Protein AF-A0A2P5K5K6-F1 (afdb_monomer_lite)

Radius of gyration: 23.04 Å; chains: 1; bounding box: 37×44×54 Å

Foldseek 3Di:
DLVVVVVVCVVVVPDDDPVRSLVSVCVVCVVVVHDDDPDPDDDDPVNVVVVVVVVVVVVVVVCVVPDDDPVNVVVVCVVVVPPVDD

pLDDT: mean 88.18, std 11.15, range [37.75, 97.0]

Secondary structure (DSSP, 8-state):
-HHHHHHHHHHTT----HHHHHHHHHHHHHHTTPPP--S--S--HHHHHHHHHHHHHHHHHHHHHT---HHHHHHHHHHTT-----

Structure (mmCIF, N/CA/C/O backbone):
data_AF-A0A2P5K5K6-F1
#
_entry.id   AF-A0A2P5K5K6-F1
#
loop_
_atom_site.group_PDB
_atom_site.id
_atom_site.type_symbol
_atom_site.label_atom_id
_atom_site.label_alt_id
_atom_site.label_comp_id
_atom_site.label_asym_id
_atom_site.label_entity_id
_atom_site.label_seq_id
_atom_site.pdbx_PDB_ins_code
_atom_site.Cartn_x
_atom_site.Cartn_y
_atom_site.Cartn_z
_atom_site.occupancy
_atom_site.B_iso_or_equiv
_atom_site.auth_seq_id
_atom_site.auth_comp_id
_atom_site.auth_asym_id
_atom_site.auth_atom_id
_atom_site.pdbx_PDB_model_num
ATOM 1 N N . MET A 1 1 ? -1.260 -14.329 4.523 1.00 82.38 1 MET A N 1
ATOM 2 C CA . MET A 1 1 ? -1.540 -14.567 5.964 1.00 82.38 1 MET A CA 1
ATOM 3 C C . MET A 1 1 ? -2.618 -13.634 6.540 1.00 82.38 1 MET A C 1
ATOM 5 O O . MET A 1 1 ? -3.660 -14.141 6.931 1.00 82.38 1 MET A O 1
ATOM 9 N N . TYR A 1 2 ? -2.452 -12.298 6.587 1.00 9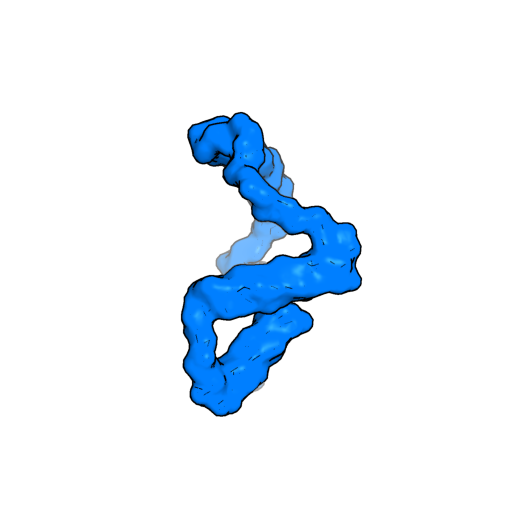1.19 2 TYR A N 1
ATOM 10 C CA . TYR A 1 2 ? -3.558 -11.391 6.990 1.00 91.19 2 TYR A CA 1
ATOM 11 C C . TYR A 1 2 ? -4.708 -11.374 5.967 1.00 91.19 2 TYR A C 1
ATOM 13 O O . TYR A 1 2 ? -5.875 -11.438 6.347 1.00 91.19 2 TYR A O 1
ATOM 21 N N . LEU A 1 3 ? -4.378 -11.339 4.670 1.00 93.69 3 LEU A N 1
ATOM 22 C CA . LEU A 1 3 ? -5.371 -11.382 3.592 1.00 93.69 3 LEU A CA 1
ATOM 23 C C . LEU A 1 3 ? -6.129 -12.713 3.572 1.00 93.69 3 LEU A C 1
ATOM 25 O O . LEU A 1 3 ? -7.349 -12.697 3.517 1.00 93.69 3 LEU A O 1
ATOM 29 N N . ASP A 1 4 ? -5.438 -13.837 3.755 1.00 93.06 4 ASP A N 1
ATOM 30 C CA . ASP A 1 4 ? -6.064 -15.164 3.851 1.00 93.06 4 ASP A CA 1
ATOM 31 C C . ASP A 1 4 ? -7.028 -15.239 5.053 1.00 93.06 4 ASP A C 1
ATOM 33 O O . ASP A 1 4 ? -8.106 -15.828 4.977 1.00 93.06 4 ASP A O 1
ATOM 37 N N . TYR A 1 5 ? -6.683 -14.595 6.178 1.00 91.88 5 TYR A N 1
ATOM 38 C CA . TYR A 1 5 ? -7.597 -14.467 7.316 1.00 91.88 5 TYR A CA 1
ATOM 39 C C . TYR A 1 5 ? -8.838 -13.640 6.960 1.00 91.88 5 TYR A C 1
ATOM 41 O O . TYR A 1 5 ? -9.950 -14.010 7.352 1.00 91.88 5 TYR A O 1
ATOM 49 N N . ALA A 1 6 ? -8.658 -12.534 6.234 1.00 93.75 6 ALA A N 1
ATOM 50 C CA . ALA A 1 6 ? -9.756 -11.684 5.791 1.00 93.75 6 ALA A CA 1
ATOM 51 C C . ALA A 1 6 ? -10.678 -12.416 4.804 1.00 93.75 6 ALA A C 1
ATOM 53 O O . ALA A 1 6 ? -11.897 -12.400 4.979 1.00 93.75 6 ALA A O 1
ATOM 54 N N . GLU A 1 7 ? -10.095 -13.132 3.845 1.00 93.56 7 GLU A N 1
ATOM 55 C CA . GLU A 1 7 ? -10.794 -13.999 2.901 1.00 93.56 7 GLU A CA 1
ATOM 56 C C . GLU A 1 7 ? -11.607 -15.067 3.639 1.00 93.56 7 GLU A C 1
ATOM 58 O O . GLU A 1 7 ? -12.803 -15.213 3.394 1.00 93.56 7 GLU A O 1
ATOM 63 N N . LEU A 1 8 ? -11.023 -15.732 4.641 1.00 95.19 8 LEU A N 1
ATOM 64 C CA . LEU A 1 8 ? -11.744 -16.710 5.454 1.00 95.19 8 LEU A CA 1
ATOM 65 C C . LEU A 1 8 ? -12.933 -16.089 6.209 1.00 95.19 8 LEU A C 1
ATOM 67 O O . LEU A 1 8 ? -13.971 -16.740 6.348 1.00 95.19 8 LEU A O 1
ATOM 71 N N . GLN A 1 9 ? -12.819 -14.858 6.725 1.00 94.00 9 GLN A N 1
ATOM 72 C CA . GLN A 1 9 ? -13.966 -14.188 7.359 1.00 94.00 9 GLN A CA 1
ATOM 73 C C . GLN A 1 9 ? -15.066 -13.873 6.336 1.00 94.00 9 GLN A C 1
ATOM 75 O O . GLN A 1 9 ? -16.245 -14.060 6.651 1.00 94.00 9 GLN A O 1
ATOM 80 N N . ALA A 1 10 ? -14.685 -13.445 5.128 1.00 93.31 10 ALA A N 1
ATOM 81 C CA . ALA A 1 10 ? -15.611 -13.140 4.042 1.00 93.31 10 ALA A CA 1
ATOM 82 C C . ALA A 1 10 ? -16.351 -14.398 3.560 1.00 93.31 10 ALA A C 1
ATOM 84 O O . ALA A 1 10 ? -17.578 -14.406 3.534 1.00 93.31 10 ALA A O 1
ATOM 85 N N . VAL A 1 11 ? -15.629 -15.495 3.300 1.00 96.62 11 VAL A N 1
ATOM 86 C CA . VAL A 1 11 ? -16.208 -16.802 2.926 1.00 96.62 11 VAL A CA 1
ATOM 87 C C . VAL A 1 11 ? -17.191 -17.301 3.988 1.00 96.62 11 VAL A C 1
ATOM 89 O O . VAL A 1 11 ? -18.223 -17.891 3.677 1.00 96.62 11 VAL A O 1
ATOM 92 N N . ARG A 1 12 ? -16.907 -17.031 5.266 1.00 96.31 12 ARG A N 1
ATOM 93 C CA . ARG A 1 12 ? -17.777 -17.402 6.393 1.00 96.31 12 ARG A CA 1
ATOM 94 C C . ARG A 1 12 ? -18.926 -16.421 6.636 1.00 96.31 12 ARG A C 1
ATOM 96 O O . ARG A 1 12 ? -19.629 -16.588 7.632 1.00 96.31 12 ARG A O 1
ATOM 103 N N . ASN A 1 13 ? -19.108 -15.419 5.773 1.00 95.31 13 ASN A N 1
ATOM 104 C CA . ASN A 1 13 ? -20.125 -14.372 5.884 1.00 95.31 13 ASN A CA 1
ATOM 105 C C . ASN A 1 13 ? -20.143 -13.693 7.262 1.00 95.31 13 ASN A C 1
ATOM 107 O O . ASN A 1 13 ? -21.202 -13.368 7.801 1.00 95.31 13 ASN A O 1
ATOM 111 N N . LYS A 1 14 ? -18.965 -13.500 7.867 1.00 93.38 14 LYS A N 1
ATOM 112 C CA . LYS A 1 14 ? -18.858 -12.792 9.141 1.00 93.38 14 LYS A CA 1
ATOM 113 C C . LYS A 1 14 ? -18.812 -11.286 8.880 1.00 93.3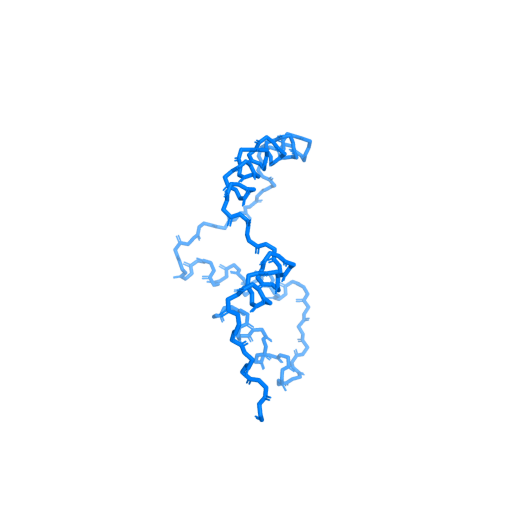8 14 LYS A C 1
ATOM 115 O O . LYS A 1 14 ? -17.830 -10.818 8.302 1.00 93.38 14 LYS A O 1
ATOM 120 N N . PRO A 1 15 ? -19.829 -10.516 9.307 1.00 91.00 15 PRO A N 1
ATOM 121 C CA . PRO A 1 15 ? -19.817 -9.075 9.126 1.00 91.00 15 PRO A CA 1
ATOM 122 C C . PRO A 1 15 ? -18.687 -8.463 9.956 1.00 91.00 15 PRO A C 1
ATOM 124 O O . PRO A 1 15 ? -18.565 -8.712 11.156 1.00 91.00 15 PRO A O 1
ATOM 127 N N . MET A 1 16 ? -17.858 -7.663 9.295 1.00 92.81 16 MET A N 1
ATOM 128 C CA . MET A 1 16 ? -16.706 -6.989 9.881 1.00 92.81 16 MET A CA 1
ATOM 129 C C . MET A 1 16 ? -16.748 -5.520 9.480 1.00 92.81 16 MET A C 1
ATOM 131 O O . MET A 1 16 ? -16.905 -5.194 8.304 1.00 92.81 16 MET A O 1
ATOM 135 N N . TYR A 1 17 ? -16.582 -4.628 10.452 1.00 94.44 17 TYR A N 1
ATOM 136 C CA . TYR A 1 17 ? -16.486 -3.192 10.202 1.00 94.44 17 TYR A CA 1
ATOM 137 C C . TYR A 1 17 ? -15.021 -2.769 10.074 1.00 94.44 17 TYR A C 1
ATOM 139 O O . TYR A 1 17 ? -14.129 -3.438 10.597 1.00 94.44 17 TYR A O 1
ATOM 147 N N . MET A 1 18 ? -14.762 -1.607 9.466 1.00 93.25 18 MET A N 1
ATOM 148 C CA . MET A 1 18 ? -13.398 -1.074 9.317 1.00 93.25 18 MET A CA 1
ATOM 149 C C . MET A 1 18 ? -12.628 -1.009 10.645 1.00 93.25 18 MET A C 1
ATOM 151 O O . MET A 1 18 ? -11.455 -1.368 10.686 1.00 93.25 18 MET A O 1
ATOM 155 N N . LYS A 1 19 ? -13.296 -0.673 11.758 1.00 94.44 19 LYS A N 1
ATOM 156 C CA . LYS A 1 19 ? -12.687 -0.710 13.100 1.00 94.44 19 LYS A CA 1
ATOM 157 C C . LYS A 1 19 ? -12.149 -2.095 13.489 1.00 94.44 19 LYS A C 1
ATOM 159 O O . LYS A 1 19 ? -11.064 -2.196 14.047 1.00 94.44 19 LYS A O 1
ATOM 164 N N . ASN A 1 20 ? -12.867 -3.167 13.145 1.00 93.81 20 ASN A N 1
ATOM 165 C CA . ASN A 1 20 ? -12.449 -4.532 13.459 1.00 93.81 20 ASN A CA 1
ATOM 166 C C . ASN A 1 20 ? -11.254 -4.947 12.598 1.00 93.81 20 ASN A C 1
ATOM 168 O O . ASN A 1 20 ? -10.359 -5.641 13.077 1.00 93.81 20 ASN A O 1
ATOM 172 N N . TRP A 1 21 ? -11.213 -4.496 11.342 1.00 94.31 21 TRP A N 1
ATOM 173 C CA . TRP A 1 21 ? -10.070 -4.732 10.464 1.00 94.31 21 TRP A CA 1
ATOM 174 C C . TRP A 1 21 ? -8.799 -4.057 10.972 1.00 94.31 21 TRP A C 1
ATOM 176 O O . TRP A 1 21 ? -7.751 -4.702 10.963 1.00 94.31 21 TRP A O 1
ATOM 186 N N . ILE A 1 22 ? -8.903 -2.826 11.488 1.00 92.25 22 ILE A N 1
ATOM 187 C CA . ILE A 1 22 ? -7.787 -2.105 12.120 1.00 92.25 22 ILE A CA 1
ATOM 188 C C . ILE A 1 22 ? -7.249 -2.890 13.322 1.00 92.25 22 ILE A C 1
ATOM 190 O O . ILE A 1 22 ? -6.047 -3.128 13.418 1.00 92.25 22 ILE A O 1
ATOM 194 N N . GLU A 1 23 ? -8.125 -3.349 14.219 1.00 93.88 23 GLU A N 1
ATOM 195 C CA . GLU A 1 23 ? -7.722 -4.144 15.388 1.00 93.88 23 GLU A CA 1
ATOM 196 C C . GLU A 1 23 ? -6.990 -5.432 14.985 1.00 93.88 23 GLU A C 1
ATOM 198 O O . GLU A 1 23 ? -5.941 -5.758 15.546 1.00 93.88 23 GLU A O 1
ATOM 203 N N . LYS A 1 24 ? -7.517 -6.160 13.991 1.00 94.00 24 LYS A N 1
ATOM 204 C CA . LYS A 1 24 ? -6.903 -7.402 13.500 1.00 94.00 24 LYS A CA 1
ATOM 205 C C . LYS A 1 24 ? -5.580 -7.155 12.788 1.00 94.00 24 LYS A C 1
ATOM 207 O O . LYS A 1 24 ? -4.653 -7.937 12.982 1.00 94.00 24 LYS A O 1
ATOM 212 N N . LEU A 1 25 ? -5.482 -6.080 12.008 1.00 93.25 25 LEU A N 1
ATOM 213 C CA . LEU A 1 25 ? -4.246 -5.702 11.330 1.00 93.25 25 LEU A CA 1
ATOM 214 C C . LEU A 1 25 ? -3.163 -5.350 12.349 1.00 93.25 25 LEU A C 1
ATOM 216 O O . LEU A 1 25 ? -2.056 -5.868 12.271 1.00 93.25 25 LEU A O 1
ATOM 220 N N . ASN A 1 26 ? -3.501 -4.547 13.358 1.00 93.62 26 ASN A N 1
ATOM 221 C CA . ASN A 1 26 ? -2.556 -4.179 14.407 1.00 93.62 26 ASN A CA 1
ATOM 222 C C . ASN A 1 26 ? -2.100 -5.395 15.225 1.00 93.62 26 ASN A C 1
ATOM 224 O O . ASN A 1 26 ? -0.930 -5.492 15.581 1.00 93.62 26 ASN A O 1
ATOM 228 N N . ALA A 1 27 ? -2.996 -6.342 15.517 1.00 93.50 27 ALA A N 1
ATOM 229 C CA . ALA A 1 27 ? -2.612 -7.588 16.181 1.00 93.50 27 ALA A CA 1
ATOM 230 C C . ALA A 1 27 ? -1.657 -8.429 15.317 1.00 93.50 27 ALA A C 1
ATOM 232 O O . ALA A 1 27 ? -0.684 -8.973 15.835 1.00 93.50 27 ALA A O 1
ATOM 233 N N . PHE A 1 28 ? -1.915 -8.499 14.009 1.00 94.19 28 PHE A N 1
ATOM 234 C CA . PHE A 1 28 ? -1.061 -9.198 13.053 1.00 94.19 28 PHE A CA 1
ATOM 235 C C . PHE A 1 28 ? 0.336 -8.573 12.975 1.00 94.19 28 PHE A C 1
ATOM 237 O O . PHE A 1 28 ? 1.328 -9.277 13.121 1.00 94.19 28 PHE A O 1
ATOM 244 N N . LEU A 1 29 ? 0.414 -7.250 12.813 1.00 93.44 29 LEU A N 1
ATOM 245 C CA . LEU A 1 29 ? 1.680 -6.519 12.752 1.00 93.44 29 LEU A CA 1
ATOM 246 C C . LEU A 1 29 ? 2.509 -6.714 14.028 1.00 93.44 29 LEU A C 1
ATOM 248 O O . LEU A 1 29 ? 3.684 -7.046 13.928 1.00 93.44 29 LEU A O 1
ATOM 252 N N . LYS A 1 30 ? 1.885 -6.621 15.212 1.00 92.69 30 LYS A N 1
ATOM 253 C CA . LYS A 1 30 ? 2.559 -6.902 16.492 1.00 92.69 30 LYS A CA 1
ATOM 254 C C . LYS A 1 30 ? 3.098 -8.328 16.576 1.00 92.69 30 LYS A C 1
ATOM 256 O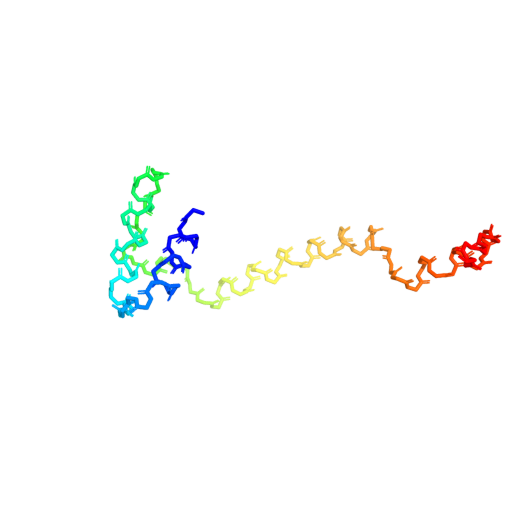 O . LYS A 1 30 ? 4.198 -8.530 17.073 1.00 92.69 30 LYS A O 1
ATOM 261 N N . PHE A 1 31 ? 2.318 -9.310 16.125 1.00 92.88 31 PHE A N 1
ATOM 262 C CA . PHE A 1 31 ? 2.748 -10.709 16.103 1.00 92.88 31 PHE A CA 1
ATOM 263 C C . PHE A 1 31 ? 3.935 -10.929 15.158 1.00 92.88 31 PHE A C 1
ATOM 265 O O . PHE A 1 31 ? 4.802 -11.745 15.441 1.00 92.88 31 PHE A O 1
ATOM 272 N N . SER A 1 32 ? 3.986 -10.180 14.059 1.00 92.19 32 SER A N 1
ATOM 273 C CA . SER A 1 32 ? 5.096 -10.174 13.106 1.00 92.19 32 SER A CA 1
ATOM 274 C C . SER A 1 32 ? 6.236 -9.219 13.492 1.00 92.19 32 SER A C 1
ATOM 276 O O . SER A 1 32 ? 7.057 -8.903 12.639 1.00 92.19 32 SER A O 1
ATOM 278 N N . GLU A 1 33 ? 6.282 -8.757 14.747 1.00 92.56 33 GLU A N 1
ATOM 279 C CA . GLU A 1 33 ? 7.324 -7.871 15.293 1.00 92.56 33 GLU A CA 1
ATOM 280 C C . GLU A 1 33 ? 7.459 -6.512 14.575 1.00 92.56 33 GLU A C 1
ATOM 282 O O . GLU A 1 33 ? 8.483 -5.839 14.674 1.00 92.56 33 GLU A O 1
ATOM 287 N N . TYR A 1 34 ? 6.404 -6.060 13.890 1.00 91.50 34 TYR A N 1
ATOM 288 C CA . TYR A 1 34 ? 6.334 -4.714 13.325 1.00 91.50 34 TYR A CA 1
ATOM 289 C C . TYR A 1 34 ? 5.762 -3.712 14.331 1.00 91.50 34 TYR A C 1
ATOM 291 O O . TYR A 1 34 ? 4.813 -3.995 15.072 1.00 91.50 34 TYR A O 1
ATOM 299 N N . GLU A 1 35 ? 6.295 -2.492 14.300 1.00 88.25 35 GLU A N 1
ATOM 300 C CA . GLU A 1 35 ? 5.735 -1.371 15.046 1.00 88.25 35 GLU A CA 1
ATOM 301 C C . GLU A 1 35 ? 4.403 -0.905 14.447 1.00 88.25 35 GLU A C 1
ATOM 303 O O . GLU A 1 35 ? 4.201 -0.881 13.231 1.00 88.25 35 GLU A O 1
ATOM 308 N N . ILE A 1 36 ? 3.479 -0.502 15.321 1.00 88.81 36 ILE A N 1
ATOM 309 C CA . ILE A 1 36 ? 2.195 0.053 14.896 1.00 88.81 36 ILE A CA 1
ATOM 310 C C . ILE A 1 36 ? 2.338 1.551 14.694 1.00 88.81 36 ILE A C 1
ATOM 312 O O . ILE A 1 36 ? 2.692 2.283 15.618 1.00 88.81 36 ILE A O 1
ATOM 316 N N . LEU A 1 37 ? 1.979 2.007 13.498 1.00 85.81 37 LEU A N 1
ATOM 317 C CA . LEU A 1 37 ? 1.939 3.420 13.168 1.00 85.81 37 LEU A CA 1
ATOM 318 C C . LEU A 1 37 ? 0.836 4.121 13.986 1.00 85.81 37 LEU A C 1
ATOM 320 O O . LEU A 1 37 ? -0.349 3.832 13.828 1.00 85.81 37 LEU A O 1
ATOM 324 N N . THR A 1 38 ? 1.221 5.039 14.873 1.00 86.19 38 THR A N 1
ATOM 325 C CA . THR A 1 38 ? 0.290 5.787 15.747 1.00 86.19 38 THR A CA 1
ATOM 326 C C . THR A 1 38 ? -0.024 7.195 15.245 1.00 86.19 38 THR A C 1
ATOM 328 O O . THR A 1 38 ? -0.920 7.854 15.767 1.00 86.19 38 THR A O 1
ATOM 331 N N . ASN A 1 39 ? 0.705 7.670 14.239 1.00 82.44 39 ASN A N 1
ATOM 332 C CA . ASN A 1 39 ? 0.570 8.998 13.652 1.00 82.44 39 ASN A CA 1
ATOM 333 C C . ASN A 1 39 ? 0.828 8.923 12.143 1.00 82.44 39 ASN A C 1
ATOM 335 O O . ASN A 1 39 ? 1.393 7.950 11.663 1.00 82.44 39 ASN A O 1
ATOM 339 N N . ALA A 1 40 ? 0.440 9.947 11.386 1.00 77.38 40 ALA A N 1
ATOM 340 C CA . ALA A 1 40 ? 0.609 9.975 9.929 1.00 77.38 40 ALA A CA 1
ATOM 341 C C . ALA A 1 40 ? 2.076 10.135 9.459 1.00 77.38 40 ALA A C 1
ATOM 343 O O . ALA A 1 40 ? 2.321 10.330 8.271 1.00 77.38 40 ALA A O 1
ATOM 344 N N . GLY A 1 41 ? 3.053 10.058 10.368 1.00 80.19 41 GLY A N 1
ATOM 345 C CA . GLY A 1 41 ? 4.450 10.375 10.106 1.00 80.19 41 GLY A CA 1
ATOM 346 C C . GLY A 1 41 ? 4.711 11.882 10.070 1.00 80.19 41 GLY A C 1
ATOM 347 O O . GLY A 1 41 ? 3.880 12.697 10.468 1.00 80.19 41 GLY A O 1
ATOM 348 N N . GLN A 1 42 ? 5.905 12.247 9.606 1.00 81.75 42 GLN A N 1
ATOM 349 C CA . GLN A 1 42 ? 6.360 13.642 9.501 1.00 81.75 42 GLN A CA 1
ATOM 350 C C . GLN A 1 42 ? 6.391 14.154 8.054 1.00 81.75 42 GLN A C 1
ATOM 352 O O . GLN A 1 42 ? 6.581 15.345 7.819 1.00 81.75 42 GLN A O 1
ATOM 357 N N . ILE A 1 43 ? 6.229 13.258 7.078 1.00 83.94 43 ILE A N 1
ATOM 358 C CA . ILE A 1 43 ? 6.370 13.572 5.658 1.00 83.94 43 ILE A CA 1
ATOM 359 C C . ILE A 1 43 ? 5.009 13.967 5.089 1.00 83.94 43 ILE A C 1
ATOM 361 O O . ILE A 1 43 ? 4.036 13.223 5.205 1.00 83.94 43 ILE A O 1
ATOM 365 N N . SER A 1 44 ? 4.942 15.141 4.460 1.00 88.50 44 SER A N 1
ATOM 366 C CA . SER A 1 44 ? 3.731 15.588 3.775 1.00 88.50 44 SER A CA 1
ATOM 367 C C . SER A 1 44 ? 3.487 14.777 2.500 1.00 88.50 44 SER A C 1
ATOM 369 O O . SER A 1 44 ? 4.410 14.236 1.889 1.00 88.50 44 SER A O 1
ATOM 371 N N . HIS A 1 45 ? 2.229 14.731 2.060 1.00 86.75 45 HIS A N 1
ATOM 372 C CA . HIS A 1 45 ? 1.845 14.045 0.826 1.00 86.75 45 HIS A CA 1
ATOM 373 C C . HIS A 1 45 ? 2.626 14.548 -0.401 1.00 86.75 45 HIS A C 1
ATOM 375 O O . HIS A 1 45 ? 3.079 13.749 -1.215 1.00 86.75 45 HIS A O 1
ATOM 381 N N . GLU A 1 46 ? 2.834 15.863 -0.500 1.00 92.81 46 GLU A N 1
ATOM 382 C CA . GLU A 1 46 ? 3.596 16.493 -1.582 1.00 92.81 46 GLU A CA 1
ATOM 383 C C . GLU A 1 46 ? 5.052 16.008 -1.618 1.00 92.81 46 GLU A C 1
ATOM 385 O O . GLU A 1 46 ? 5.553 15.616 -2.671 1.00 92.81 46 GLU A O 1
ATOM 390 N N . VAL A 1 47 ? 5.712 15.950 -0.455 1.00 92.12 47 VAL A N 1
ATOM 391 C CA . VAL A 1 47 ? 7.091 15.453 -0.348 1.00 92.12 47 VAL A CA 1
ATOM 392 C C . VAL A 1 47 ? 7.161 13.965 -0.699 1.00 92.12 47 VAL A C 1
ATOM 394 O O . VAL A 1 47 ? 8.075 13.546 -1.410 1.00 92.12 47 VAL A O 1
ATOM 397 N N . ALA A 1 48 ? 6.183 13.168 -0.258 1.00 91.81 48 ALA A N 1
ATOM 398 C CA . ALA A 1 48 ? 6.108 11.748 -0.596 1.00 91.81 48 ALA A CA 1
ATOM 399 C C . ALA A 1 48 ? 5.956 11.520 -2.113 1.00 91.81 48 ALA A C 1
ATOM 401 O O . ALA A 1 48 ? 6.641 10.662 -2.669 1.00 91.81 48 ALA A O 1
ATOM 402 N N . LEU A 1 49 ? 5.115 12.308 -2.794 1.00 95.19 49 LEU A N 1
ATOM 403 C CA . LEU A 1 49 ? 4.941 12.242 -4.251 1.00 95.19 49 LEU A CA 1
ATOM 404 C C . LEU A 1 49 ? 6.207 12.643 -5.012 1.00 95.19 49 LEU A C 1
ATOM 406 O O . LEU A 1 49 ? 6.573 11.979 -5.985 1.00 95.19 49 LEU A O 1
ATOM 410 N N . ALA A 1 50 ? 6.883 13.706 -4.569 1.00 96.31 50 ALA A N 1
ATOM 411 C CA . ALA A 1 50 ? 8.129 14.155 -5.180 1.00 96.31 50 ALA A CA 1
ATOM 412 C C . ALA A 1 50 ? 9.221 13.078 -5.073 1.00 96.31 50 ALA A C 1
ATOM 414 O O . ALA A 1 50 ? 9.897 12.777 -6.059 1.00 96.31 50 ALA A O 1
ATOM 415 N N . LEU A 1 51 ? 9.348 12.447 -3.900 1.00 94.81 51 LEU A N 1
ATOM 416 C CA . LEU A 1 51 ? 10.292 11.352 -3.689 1.00 94.81 51 LEU A CA 1
ATOM 417 C C . LEU A 1 51 ? 9.940 10.132 -4.550 1.00 94.81 51 LEU A C 1
ATOM 419 O O . LEU A 1 51 ? 10.803 9.621 -5.257 1.00 94.81 51 LEU A O 1
ATOM 423 N N . ALA A 1 52 ? 8.675 9.705 -4.546 1.00 95.00 52 ALA A N 1
ATOM 424 C CA . ALA A 1 52 ? 8.223 8.563 -5.338 1.00 95.00 52 ALA A CA 1
ATOM 425 C C . ALA A 1 52 ? 8.461 8.768 -6.842 1.00 95.00 52 ALA A C 1
ATOM 427 O O . ALA A 1 52 ? 8.928 7.854 -7.518 1.00 95.00 52 ALA A O 1
ATOM 428 N N . SER A 1 53 ? 8.200 9.974 -7.357 1.00 96.50 53 SER A N 1
ATOM 429 C CA . SER A 1 53 ? 8.436 10.311 -8.768 1.00 96.50 53 SER A CA 1
ATOM 430 C C . SER A 1 53 ? 9.922 10.238 -9.123 1.00 96.50 53 SER A C 1
ATOM 432 O O . SER A 1 53 ? 10.287 9.643 -10.134 1.00 96.50 53 SER A O 1
ATOM 434 N N . LYS A 1 54 ? 10.791 10.772 -8.257 1.00 97.00 54 LYS A N 1
ATOM 435 C CA . LYS A 1 54 ? 12.247 10.728 -8.442 1.00 97.00 54 LYS A CA 1
ATOM 436 C C . LYS A 1 54 ? 12.792 9.295 -8.461 1.00 97.00 54 LYS A C 1
ATOM 438 O O . LYS A 1 54 ? 13.599 8.949 -9.325 1.00 97.00 54 LYS A O 1
ATOM 443 N N . GLU A 1 55 ? 12.363 8.457 -7.519 1.00 96.12 55 GLU A N 1
ATOM 444 C CA . GLU A 1 55 ? 12.770 7.046 -7.483 1.00 96.12 55 GLU A CA 1
ATOM 445 C C . GLU A 1 55 ? 12.230 6.283 -8.702 1.00 96.12 55 GLU A C 1
ATOM 447 O O . GLU A 1 55 ? 12.945 5.483 -9.310 1.00 96.12 55 GLU A O 1
ATOM 452 N N . TYR A 1 56 ? 11.001 6.592 -9.130 1.00 95.44 56 TYR A N 1
ATOM 453 C CA . TYR A 1 56 ? 10.400 6.003 -10.323 1.00 95.44 56 TYR A CA 1
ATOM 454 C C . TYR A 1 56 ? 11.176 6.335 -11.603 1.00 95.44 56 TYR A C 1
ATOM 456 O O . TYR A 1 56 ? 11.374 5.448 -12.426 1.00 95.44 56 TYR A O 1
ATOM 464 N N . GLU A 1 57 ? 11.678 7.562 -11.774 1.00 96.38 57 GLU A N 1
ATOM 465 C CA . GLU A 1 57 ? 12.520 7.914 -12.929 1.00 96.38 57 GLU A CA 1
ATOM 466 C C . GLU A 1 57 ? 13.798 7.070 -13.011 1.00 96.38 57 GLU A C 1
ATOM 468 O O . GLU A 1 57 ? 14.251 6.722 -14.104 1.00 96.38 57 GLU A O 1
ATOM 473 N N . THR A 1 58 ? 14.378 6.728 -11.860 1.00 94.12 58 THR A N 1
ATOM 474 C CA . THR A 1 58 ? 15.576 5.883 -11.789 1.00 94.12 58 THR A CA 1
ATOM 475 C C . THR A 1 58 ? 15.230 4.433 -12.111 1.00 94.12 58 THR A C 1
ATOM 477 O O . THR A 1 58 ? 15.880 3.818 -12.957 1.00 94.12 58 THR A O 1
ATOM 480 N N . PHE A 1 59 ? 14.166 3.909 -11.499 1.00 93.94 59 PHE A N 1
ATOM 481 C CA . PHE A 1 59 ? 13.652 2.570 -11.783 1.00 93.94 59 PHE A CA 1
ATOM 482 C C . PHE A 1 59 ? 13.275 2.396 -13.259 1.00 93.94 59 PHE A C 1
ATOM 484 O O . PHE A 1 59 ? 13.631 1.392 -13.872 1.00 93.94 59 PHE A O 1
ATOM 491 N N . LYS A 1 60 ? 12.594 3.386 -13.845 1.00 94.69 60 LYS A N 1
ATOM 492 C CA . LYS A 1 60 ? 12.116 3.344 -15.227 1.00 94.69 60 LYS A CA 1
ATOM 493 C C . LYS A 1 60 ? 13.254 3.132 -16.221 1.00 94.69 60 LYS A C 1
ATOM 495 O O . LYS A 1 60 ? 13.106 2.314 -17.113 1.00 94.69 60 LYS A O 1
ATOM 500 N N . LYS A 1 61 ? 14.404 3.793 -16.045 1.00 93.62 61 LYS A N 1
ATOM 501 C CA . LYS A 1 61 ? 15.573 3.591 -16.924 1.00 93.62 61 LYS A CA 1
ATOM 502 C C . LYS A 1 61 ? 16.031 2.130 -16.934 1.00 93.62 61 LYS A C 1
ATOM 504 O O . LYS A 1 61 ? 16.223 1.557 -17.997 1.00 93.62 61 LYS A O 1
ATOM 509 N N . ILE A 1 62 ? 16.129 1.519 -15.752 1.00 91.38 62 ILE A N 1
ATOM 510 C CA . ILE A 1 62 ? 16.521 0.110 -15.589 1.00 91.38 62 ILE A CA 1
ATOM 511 C C . ILE A 1 62 ? 15.464 -0.824 -16.196 1.00 91.38 62 ILE A C 1
ATOM 513 O O . ILE A 1 62 ? 15.790 -1.846 -16.803 1.00 91.38 62 ILE A O 1
ATOM 517 N N . GLN A 1 63 ? 14.187 -0.488 -16.015 1.00 90.94 63 GLN A N 1
ATOM 518 C CA . GLN A 1 63 ? 13.073 -1.263 -16.545 1.00 90.94 63 GLN A CA 1
ATOM 519 C C . GLN A 1 63 ? 13.013 -1.193 -18.073 1.00 90.94 63 GLN A C 1
ATOM 521 O O . GLN A 1 63 ? 12.799 -2.232 -18.692 1.00 90.94 63 GLN A O 1
ATOM 526 N N . ASP A 1 64 ? 13.221 -0.013 -18.659 1.00 90.31 64 ASP A N 1
ATOM 527 C CA . ASP A 1 64 ? 13.226 0.227 -20.105 1.00 90.31 64 ASP A CA 1
ATOM 528 C C . ASP A 1 64 ? 14.392 -0.514 -20.786 1.00 90.31 64 ASP A C 1
ATOM 530 O O . ASP A 1 64 ? 14.191 -1.119 -21.835 1.00 90.31 64 ASP A O 1
ATOM 534 N N . GLU A 1 65 ? 15.585 -0.550 -20.175 1.00 89.38 65 GLU A N 1
ATOM 535 C CA . GLU A 1 65 ? 16.743 -1.307 -20.693 1.00 89.38 65 GLU A CA 1
ATOM 536 C C . GLU A 1 65 ? 16.462 -2.809 -20.849 1.00 89.38 65 GLU A C 1
ATOM 538 O O . GLU A 1 65 ? 16.940 -3.443 -21.788 1.00 89.38 65 GLU A O 1
ATOM 543 N N . ASN A 1 66 ? 15.681 -3.379 -19.931 1.00 84.12 66 ASN A N 1
ATOM 544 C CA . ASN A 1 66 ? 15.364 -4.808 -19.900 1.00 84.12 66 ASN A CA 1
ATOM 545 C C . ASN A 1 66 ? 13.956 -5.114 -20.427 1.00 84.12 66 ASN A C 1
ATOM 547 O O . ASN A 1 66 ? 13.471 -6.242 -20.293 1.00 84.12 66 ASN A O 1
ATOM 551 N N . TYR A 1 67 ? 13.267 -4.115 -20.982 1.00 87.00 67 TYR A N 1
ATOM 552 C CA . TYR A 1 67 ? 11.897 -4.281 -21.429 1.00 87.00 67 TYR A CA 1
ATOM 553 C C . TYR A 1 67 ? 11.860 -5.051 -22.745 1.00 87.00 67 TYR A C 1
ATOM 555 O O . TYR A 1 67 ? 12.331 -4.580 -23.775 1.00 87.00 67 TYR A O 1
ATOM 563 N N . ILE A 1 68 ? 11.253 -6.235 -22.707 1.00 84.88 68 ILE A N 1
ATOM 564 C CA . ILE A 1 68 ? 10.921 -7.007 -23.901 1.00 84.88 68 ILE A CA 1
ATOM 565 C C . ILE A 1 68 ? 9.403 -6.975 -24.039 1.00 84.88 68 ILE A C 1
ATOM 567 O O . ILE A 1 68 ? 8.686 -7.651 -23.288 1.00 84.88 68 ILE A O 1
ATOM 571 N N . SER A 1 69 ? 8.923 -6.183 -24.997 1.00 87.38 69 SER A N 1
ATOM 572 C CA . SER A 1 69 ? 7.503 -6.092 -25.320 1.00 87.38 69 SER A CA 1
ATOM 573 C C . S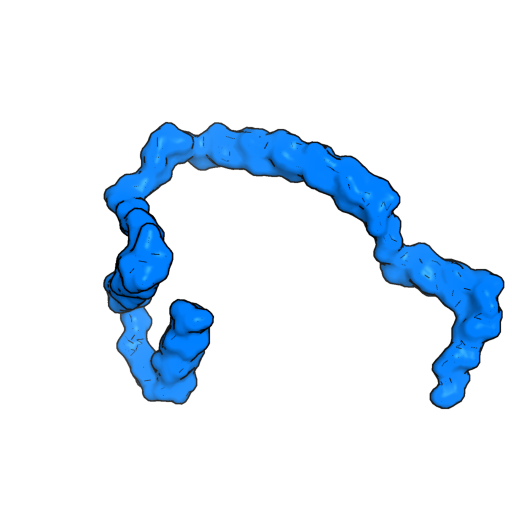ER A 1 69 ? 6.988 -7.419 -25.866 1.00 87.38 69 SER A C 1
ATOM 575 O O . SER A 1 69 ? 7.720 -8.193 -26.485 1.00 87.38 69 SER A O 1
ATOM 577 N N . ASP A 1 70 ? 5.689 -7.661 -25.722 1.00 85.56 70 ASP A N 1
ATOM 578 C CA . ASP A 1 70 ? 5.029 -8.774 -26.404 1.00 85.56 70 ASP A CA 1
ATOM 579 C C . ASP A 1 70 ? 5.121 -8.634 -27.932 1.00 85.56 70 ASP A C 1
ATOM 581 O O . ASP A 1 70 ? 5.175 -9.638 -28.638 1.00 85.56 70 ASP A O 1
ATOM 585 N N . PHE A 1 71 ? 5.256 -7.403 -28.440 1.00 88.38 71 PHE A N 1
ATOM 586 C CA . PHE A 1 71 ? 5.570 -7.151 -29.846 1.00 88.38 71 PHE A CA 1
ATOM 587 C C . PHE A 1 71 ? 6.984 -7.614 -30.223 1.00 88.38 71 PHE A C 1
ATOM 589 O O . PHE A 1 71 ? 7.158 -8.247 -31.260 1.00 88.38 71 PHE A O 1
ATOM 596 N N . ASP A 1 72 ? 7.989 -7.353 -29.381 1.00 86.69 72 ASP A N 1
ATOM 597 C CA . ASP A 1 72 ? 9.364 -7.800 -29.637 1.00 86.69 72 ASP A CA 1
ATOM 598 C C . ASP A 1 72 ? 9.436 -9.332 -29.656 1.00 86.69 72 ASP A C 1
ATOM 600 O O . ASP A 1 72 ? 10.033 -9.920 -30.560 1.00 86.69 72 ASP A O 1
ATOM 604 N N . LYS A 1 73 ? 8.731 -9.986 -28.720 1.00 88.62 73 LYS A N 1
ATOM 605 C CA . LYS A 1 73 ? 8.582 -11.451 -28.689 1.00 88.62 73 LYS A CA 1
ATOM 606 C C . LYS A 1 73 ? 7.919 -11.978 -29.959 1.00 88.62 73 LYS A C 1
ATOM 608 O O . LYS A 1 73 ? 8.363 -12.985 -30.504 1.00 88.62 73 LYS A O 1
ATOM 613 N N . GLU A 1 74 ? 6.876 -11.303 -30.436 1.00 89.12 74 GLU A N 1
ATOM 614 C CA . GLU A 1 74 ? 6.157 -11.667 -31.658 1.00 89.12 74 GLU A CA 1
ATOM 615 C C . GLU A 1 74 ? 7.050 -11.549 -3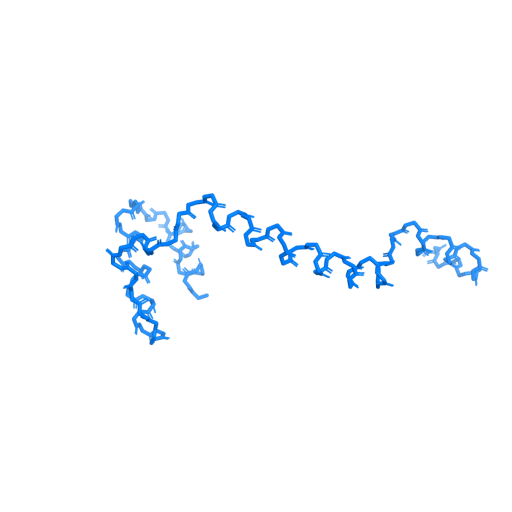2.902 1.00 89.12 74 GLU A C 1
ATOM 617 O O . GLU A 1 74 ? 7.129 -12.474 -33.710 1.00 89.12 74 GLU A O 1
ATOM 622 N N . VAL A 1 75 ? 7.797 -10.448 -33.025 1.00 89.94 75 VAL A N 1
ATOM 623 C CA . VAL A 1 75 ? 8.747 -10.233 -34.126 1.00 89.94 75 VAL A CA 1
ATOM 624 C C . VAL A 1 75 ? 9.862 -11.277 -34.109 1.00 89.94 75 VAL A C 1
ATOM 626 O O . VAL A 1 75 ? 10.239 -11.782 -35.170 1.00 89.94 75 VAL A O 1
ATOM 629 N N . TRP A 1 76 ? 10.394 -11.624 -32.933 1.00 89.69 76 TRP A N 1
ATOM 630 C CA . TRP A 1 76 ? 11.384 -12.695 -32.806 1.00 89.69 76 TRP A CA 1
ATOM 631 C C . TRP A 1 76 ? 10.803 -14.057 -33.175 1.00 89.69 76 TRP A C 1
ATOM 633 O O . TRP A 1 76 ? 11.452 -14.786 -33.920 1.00 89.69 76 TRP A O 1
ATOM 643 N N . ARG A 1 77 ? 9.569 -14.373 -32.757 1.00 87.69 77 ARG A N 1
ATOM 644 C CA . ARG A 1 77 ? 8.888 -15.623 -33.136 1.00 87.69 77 ARG A CA 1
ATOM 645 C C . ARG A 1 77 ? 8.766 -15.762 -34.653 1.00 87.69 77 ARG A C 1
ATOM 647 O O . ARG A 1 77 ? 9.133 -16.798 -35.201 1.00 87.69 77 ARG A O 1
ATOM 654 N N . ILE A 1 78 ? 8.314 -14.703 -35.328 1.00 88.50 78 ILE A N 1
ATOM 655 C CA . ILE A 1 78 ? 8.176 -14.676 -36.792 1.00 88.50 78 ILE A CA 1
ATOM 656 C C . ILE A 1 78 ? 9.549 -14.794 -37.476 1.00 88.50 78 ILE A C 1
ATOM 658 O O . ILE A 1 78 ? 9.679 -15.504 -38.472 1.00 88.50 78 ILE A O 1
ATOM 662 N N . LYS A 1 79 ? 10.589 -14.129 -36.950 1.00 81.38 79 LYS A N 1
ATOM 663 C CA . LYS A 1 79 ? 11.953 -14.185 -37.509 1.00 81.38 79 LYS A CA 1
ATOM 664 C C . LYS A 1 79 ? 12.658 -15.526 -37.298 1.00 81.38 79 LYS A C 1
ATOM 666 O O . LYS A 1 79 ? 13.421 -15.928 -38.170 1.00 81.38 79 LYS A O 1
ATOM 671 N N . GLU A 1 80 ? 12.445 -16.198 -36.168 1.00 79.62 80 GLU A N 1
ATOM 672 C CA . GLU A 1 80 ? 13.101 -17.474 -35.842 1.00 79.62 80 GLU A CA 1
ATOM 673 C C . GLU A 1 80 ? 12.425 -18.700 -36.479 1.00 79.62 80 GLU A C 1
ATOM 675 O O . GLU A 1 80 ? 12.920 -19.815 -36.323 1.00 79.62 80 GLU A O 1
ATOM 680 N N . GLY A 1 81 ? 11.324 -18.525 -37.219 1.00 62.22 81 GLY A N 1
ATOM 681 C CA . GLY A 1 81 ? 10.682 -19.614 -37.963 1.00 62.22 81 GLY A CA 1
ATOM 682 C C . GLY A 1 81 ? 10.127 -20.742 -37.084 1.00 62.22 81 GLY A C 1
ATOM 683 O O . GLY A 1 81 ? 9.956 -21.861 -37.566 1.00 62.22 81 GLY A O 1
ATOM 684 N N . ARG A 1 82 ? 9.858 -20.470 -35.800 1.00 58.47 82 ARG A N 1
ATOM 685 C CA . ARG A 1 82 ? 9.181 -21.402 -34.889 1.00 58.47 82 ARG A CA 1
ATOM 686 C C . ARG A 1 82 ? 7.673 -21.254 -35.031 1.00 58.47 82 ARG A C 1
ATOM 688 O O . ARG A 1 82 ? 7.023 -20.481 -34.329 1.00 58.47 82 ARG A O 1
ATOM 695 N N . ASP A 1 83 ? 7.149 -21.969 -36.018 1.00 55.44 83 ASP A N 1
ATOM 696 C CA . ASP A 1 83 ? 5.719 -22.156 -36.234 1.00 55.44 83 ASP A CA 1
ATOM 697 C C . ASP A 1 83 ? 5.231 -23.272 -35.291 1.00 55.44 83 ASP A C 1
ATOM 699 O O . ASP A 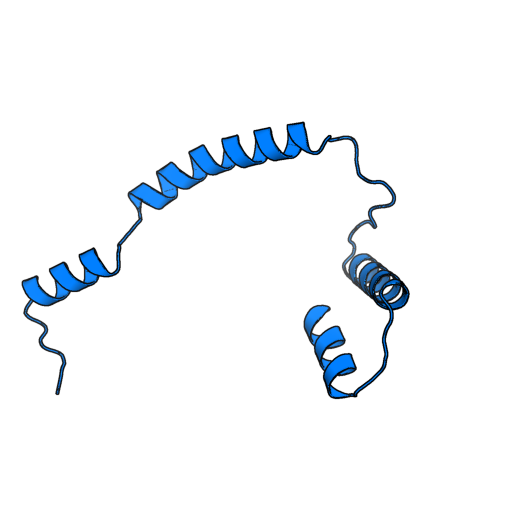1 83 ? 5.061 -24.429 -35.673 1.00 55.44 83 ASP A O 1
ATOM 703 N N . ASP A 1 84 ? 5.082 -22.932 -34.008 1.00 52.47 84 ASP A N 1
ATOM 704 C CA . ASP A 1 84 ? 4.694 -23.879 -32.951 1.00 52.47 84 ASP A CA 1
ATOM 705 C C . ASP A 1 84 ? 3.160 -24.043 -32.843 1.00 52.47 84 ASP A C 1
ATOM 707 O O . ASP A 1 84 ? 2.652 -24.554 -31.845 1.00 52.47 84 ASP A O 1
ATOM 711 N N . TYR A 1 85 ? 2.399 -23.620 -33.858 1.00 43.22 85 TYR A N 1
ATOM 712 C CA . TYR A 1 85 ? 0.958 -23.866 -33.947 1.00 43.22 85 TYR A CA 1
ATOM 713 C C . TYR A 1 85 ? 0.673 -25.119 -34.787 1.00 43.22 85 TYR A C 1
ATOM 715 O O . TYR A 1 85 ? 0.501 -25.062 -36.006 1.00 43.22 85 TYR A O 1
ATOM 723 N N . LYS A 1 86 ? 0.579 -26.259 -34.097 1.00 37.75 86 LYS A N 1
ATOM 724 C CA . LYS A 1 86 ? -0.228 -27.412 -34.512 1.00 37.75 86 LYS A CA 1
ATOM 725 C C . LYS A 1 86 ? -1.247 -27.744 -33.436 1.00 37.75 86 LYS A C 1
ATOM 727 O O . LYS A 1 86 ? -0.848 -27.770 -32.253 1.00 37.75 86 LYS A O 1
#

Sequence (86 aa):
MYLDYAELQAVRNKPMYMKNWIEKLNAFLKFSEYEILTNAGQISHEVALALASKEYETFKKIQDENYISDFDKEVWRIKEGRDDYK